Protein AF-A0A7C7SEW7-F1 (afdb_monomer)

pLDDT: mean 79.45, std 18.98, range [30.33, 98.38]

Foldseek 3Di:
DDDDDPDDPPPDPDDDFPCPLLLLQLLLVPDAFAAADADDPVVVCCVCPVVVPPLSHPYYRYCNVVVHDPLDLVSLVVVCVVVVHQQDRDEAEDQDPRRQVSSVVNVHNYDHADTDVRVVVVCVVVVSDDPPRDDRPDSVVSNVSSCVVVVND

Solvent-accessible surface area (backbone atoms only — not comparable to full-atom values): 9155 Å² total; per-residue (Å²): 138,85,82,82,75,91,80,78,81,77,75,71,84,86,69,82,58,77,63,43,63,28,51,53,52,55,32,52,81,71,43,91,46,66,45,79,43,82,43,51,68,75,60,42,47,45,45,37,70,76,65,53,50,55,74,72,30,85,43,77,48,39,18,63,82,74,75,39,45,78,45,46,69,65,40,57,57,49,49,29,61,78,66,75,39,58,43,80,7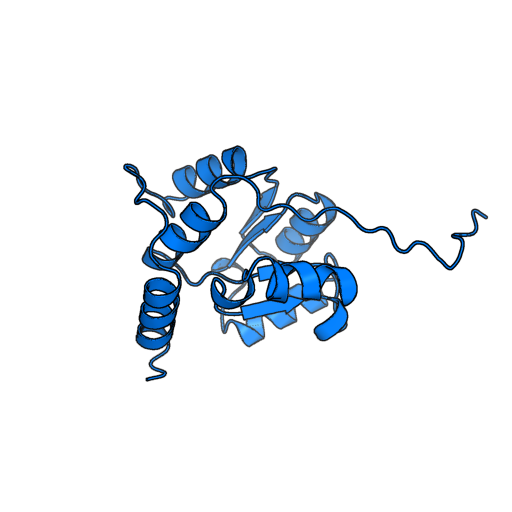6,41,77,45,76,35,74,44,66,66,40,26,52,28,39,40,74,65,51,28,48,48,39,80,33,65,65,47,67,48,43,50,53,52,35,37,76,72,63,49,43,68,85,81,74,70,73,59,66,56,65,71,55,54,42,51,51,49,30,61,74,71,71,51,129

Radius of gyration: 16.19 Å; Cα contacts (8 Å, |Δi|>4): 188; chains: 1; bounding box: 32×34×54 Å

Mean predicted aligned error: 8.78 Å

Secondary structure (DSSP, 8-state):
--PPPS--------PPPTTHHHHHHHHTTTS---EEE---HHHHHIIIIIS--GGG-S-EEEHHHHS--TTSHHHHHHHHHHHT--GGG-EEEES-HHHHHHHHHTT-EEEE--HHHHHHHHHHHTTSS-SSPPP---HHHHHHHHHHHHT--

Sequence (153 aa):
MSSVPAGSTDTWMVELCDGAQDIVAASWSHCRVACLCNANEVQWSKVRDDLGLGQWFSHQFVSHEIGLVKPDPEIHLHVERELEASQRQISFFDDSVPNVEGAKRAGWNAYYVRGTGELRARLSELKYLRPPWPAAPDPGAVEQEFRRRLGVA

Nearest PDB structures (foldseek):
  5alv-assembly1_A-2  TM=8.006E-01  e=2.300E-05  Homo sapiens
  5ai8-assembly1_A-2  TM=7.994E-01  e=2.300E-05  Homo sapiens
  5fp0-assembly1_A-2  TM=7.979E-01  e=4.497E-05  Homo sapiens
  5aki-assembly1_A-2  TM=8.007E-01  e=6.099E-05  Homo sapiens
  2pr7-assembly2_B  TM=8.026E-01  e=1.122E-04  Corynebacterium glutamicum ATCC 13032

Structure (mmCIF, N/CA/C/O backbone):
data_AF-A0A7C7SEW7-F1
#
_entry.id   AF-A0A7C7SEW7-F1
#
loop_
_atom_site.group_PDB
_atom_site.id
_atom_site.type_symbol
_atom_site.label_atom_id
_atom_site.label_alt_id
_atom_site.label_comp_id
_atom_site.label_asym_id
_atom_site.label_entity_id
_atom_site.label_seq_id
_atom_site.pdbx_PDB_ins_code
_atom_site.Cartn_x
_atom_site.Cartn_y
_atom_site.Cartn_z
_atom_site.occupancy
_atom_site.B_iso_or_equiv
_atom_site.auth_seq_id
_atom_site.auth_comp_id
_atom_site.auth_asym_id
_atom_site.auth_atom_id
_atom_site.pdbx_PDB_model_num
ATOM 1 N N . MET A 1 1 ? 0.689 6.758 -34.923 1.00 36.69 1 MET A N 1
ATOM 2 C CA . MET A 1 1 ? 0.879 5.323 -34.632 1.00 36.69 1 MET A CA 1
ATOM 3 C C . MET A 1 1 ? 2.300 5.156 -34.124 1.00 36.69 1 MET A C 1
ATOM 5 O O . MET A 1 1 ? 3.208 5.087 -34.936 1.00 36.69 1 MET A O 1
ATOM 9 N N . SER A 1 2 ? 2.505 5.244 -32.807 1.00 30.33 2 SER A N 1
ATOM 10 C CA . SER A 1 2 ? 3.830 5.040 -32.213 1.00 30.33 2 SER A CA 1
ATOM 11 C C . SER A 1 2 ? 3.893 3.601 -31.721 1.00 30.33 2 SER A C 1
ATOM 13 O O . SER A 1 2 ? 3.160 3.222 -30.810 1.00 30.33 2 SER A O 1
ATOM 15 N N . SER A 1 3 ? 4.673 2.787 -32.419 1.00 32.75 3 SER A N 1
ATOM 16 C CA . SER A 1 3 ? 4.954 1.395 -32.092 1.00 32.75 3 SER A CA 1
ATOM 17 C C . SER A 1 3 ? 5.859 1.329 -30.864 1.00 32.75 3 SER A C 1
ATOM 19 O O . SER A 1 3 ? 6.969 1.857 -30.893 1.00 32.75 3 SER A O 1
ATOM 21 N N . VAL A 1 4 ? 5.404 0.662 -29.806 1.00 36.69 4 VAL A N 1
ATOM 22 C CA . VAL A 1 4 ? 6.270 0.254 -28.692 1.00 36.69 4 VAL A CA 1
ATOM 23 C C . VAL A 1 4 ? 7.129 -0.922 -29.181 1.00 36.69 4 VAL A C 1
ATOM 25 O O . VAL A 1 4 ? 6.560 -1.878 -29.713 1.00 36.69 4 VAL A O 1
ATOM 28 N N . PRO A 1 5 ? 8.468 -0.888 -29.054 1.00 35.03 5 PRO A N 1
ATOM 29 C CA . PRO A 1 5 ? 9.290 -2.032 -29.407 1.00 35.03 5 PRO A CA 1
ATOM 30 C C . PRO A 1 5 ? 9.161 -3.118 -28.334 1.00 35.03 5 PRO A C 1
ATOM 32 O O . PRO A 1 5 ? 9.254 -2.853 -27.136 1.00 35.03 5 PRO A O 1
ATOM 35 N N . ALA A 1 6 ? 8.964 -4.358 -28.779 1.00 40.75 6 ALA A N 1
ATOM 36 C CA . ALA A 1 6 ? 9.123 -5.540 -27.947 1.00 40.75 6 ALA A CA 1
ATOM 37 C C . ALA A 1 6 ? 10.606 -5.678 -27.560 1.00 40.75 6 ALA A C 1
ATOM 39 O O . ALA A 1 6 ? 11.455 -5.783 -28.445 1.00 40.75 6 ALA A O 1
ATOM 40 N N . GLY A 1 7 ? 10.912 -5.660 -26.257 1.00 38.06 7 GLY A N 1
ATOM 41 C CA . GLY A 1 7 ? 12.258 -5.967 -25.752 1.00 38.06 7 GLY A CA 1
ATOM 42 C C . GLY A 1 7 ? 12.864 -5.027 -24.706 1.00 38.06 7 GLY A C 1
ATOM 43 O O . GLY A 1 7 ? 14.076 -5.077 -24.529 1.00 38.06 7 GLY A O 1
ATOM 44 N N . SER A 1 8 ? 12.092 -4.194 -23.999 1.00 35.56 8 SER A N 1
ATOM 45 C CA . SER A 1 8 ? 12.661 -3.406 -22.897 1.00 35.56 8 SER A CA 1
ATOM 46 C C . SER A 1 8 ? 12.643 -4.187 -21.581 1.00 35.56 8 SER A C 1
ATOM 48 O O . SER A 1 8 ? 11.651 -4.205 -20.853 1.00 35.56 8 SER A O 1
ATOM 50 N N . THR A 1 9 ? 13.754 -4.851 -21.263 1.00 41.91 9 THR A N 1
ATOM 51 C CA . THR A 1 9 ? 14.113 -5.239 -19.892 1.00 41.91 9 THR A CA 1
ATOM 52 C C . THR A 1 9 ? 14.505 -3.981 -19.119 1.00 41.91 9 THR A C 1
ATOM 54 O O . THR A 1 9 ? 15.673 -3.822 -18.752 1.00 41.91 9 THR A O 1
ATOM 57 N N . ASP A 1 10 ? 13.566 -3.052 -18.922 1.00 43.47 10 ASP A N 1
ATOM 58 C CA . ASP A 1 10 ? 13.809 -1.858 -18.114 1.00 43.47 10 ASP A CA 1
ATOM 59 C C . ASP A 1 10 ? 14.023 -2.303 -16.672 1.00 43.47 10 ASP A C 1
ATOM 61 O O . ASP A 1 10 ? 13.108 -2.481 -15.865 1.00 43.47 10 ASP A O 1
ATOM 65 N N . THR A 1 11 ? 15.290 -2.565 -16.384 1.00 40.88 11 THR A N 1
ATOM 66 C CA . THR A 1 11 ? 15.816 -2.897 -15.078 1.00 40.88 11 THR A CA 1
ATOM 67 C C . THR A 1 11 ? 15.872 -1.591 -14.312 1.00 40.88 11 THR A C 1
ATOM 69 O O . THR A 1 11 ? 16.925 -0.978 -14.174 1.00 40.88 11 THR A O 1
ATOM 72 N N . TRP A 1 12 ? 14.712 -1.131 -13.852 1.00 46.09 12 TRP A N 1
ATOM 73 C CA . TRP A 1 12 ? 14.668 -0.118 -12.812 1.00 46.09 12 TRP A CA 1
ATOM 74 C C . TRP A 1 12 ? 15.474 -0.660 -11.633 1.00 46.09 12 TRP A C 1
ATOM 76 O O . TRP A 1 12 ? 15.237 -1.784 -11.178 1.00 46.09 12 TRP A O 1
ATOM 86 N N . MET A 1 13 ? 16.471 0.102 -11.185 1.00 46.50 13 MET A N 1
ATOM 87 C CA . MET A 1 13 ? 17.089 -0.165 -9.894 1.00 46.50 13 MET A CA 1
ATOM 88 C C . MET A 1 13 ? 16.015 0.119 -8.853 1.00 46.50 13 MET A C 1
ATOM 90 O O . MET A 1 13 ? 15.606 1.265 -8.673 1.00 46.50 13 MET A O 1
ATOM 94 N N . VAL A 1 14 ? 15.482 -0.942 -8.254 1.00 56.75 14 VAL A N 1
ATOM 95 C CA . VAL A 1 14 ? 14.556 -0.807 -7.140 1.00 56.75 14 VAL A CA 1
ATOM 96 C C . VAL A 1 14 ? 15.411 -0.735 -5.891 1.00 56.75 14 VAL A C 1
ATOM 98 O O . VAL A 1 14 ? 15.948 -1.740 -5.439 1.00 56.75 14 VAL A O 1
ATOM 101 N N . GLU A 1 15 ? 15.575 0.474 -5.377 1.00 57.84 15 GLU A N 1
ATOM 102 C CA . GLU A 1 15 ? 16.167 0.705 -4.067 1.00 57.84 15 GLU A CA 1
ATOM 103 C C . GLU A 1 15 ? 15.052 1.012 -3.072 1.00 57.84 15 GLU A C 1
ATOM 105 O O . GLU A 1 15 ? 14.036 1.632 -3.406 1.00 57.84 15 GLU A O 1
ATOM 110 N N . LEU A 1 16 ? 15.234 0.567 -1.830 1.00 61.16 16 LEU A N 1
ATOM 111 C CA . LEU A 1 16 ? 14.350 0.973 -0.750 1.00 61.16 16 LEU A CA 1
ATOM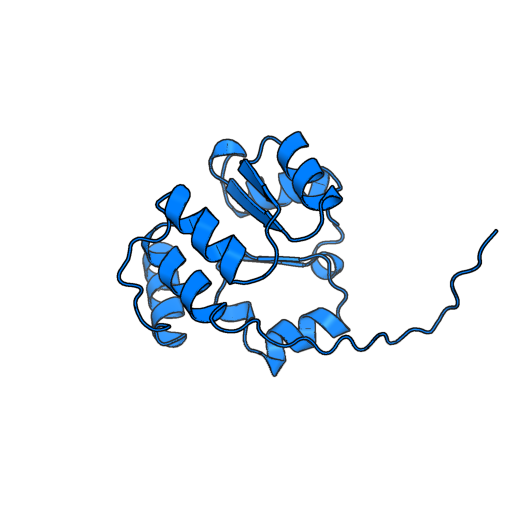 112 C C . LEU A 1 16 ? 14.547 2.459 -0.492 1.00 61.16 16 LEU A C 1
ATOM 114 O O . LEU A 1 16 ? 15.665 2.905 -0.255 1.00 61.16 16 LEU A O 1
ATOM 118 N N . CYS A 1 17 ? 13.457 3.223 -0.477 1.00 67.00 17 CYS A N 1
ATOM 119 C CA . CYS A 1 17 ? 13.528 4.573 0.056 1.00 67.00 17 CYS A CA 1
ATOM 120 C C . CYS A 1 17 ? 13.966 4.517 1.526 1.00 67.00 17 CYS A C 1
ATOM 122 O O . CYS A 1 17 ? 13.387 3.764 2.319 1.00 67.00 17 CYS A O 1
ATOM 124 N N . ASP A 1 18 ? 14.926 5.361 1.898 1.00 73.56 18 ASP A N 1
ATOM 125 C CA . ASP A 1 18 ? 15.412 5.467 3.272 1.00 73.56 18 ASP A CA 1
ATOM 126 C C . ASP A 1 18 ? 14.253 5.623 4.272 1.00 73.56 18 ASP A C 1
ATOM 128 O O . ASP A 1 18 ? 13.379 6.492 4.139 1.00 73.56 18 ASP A O 1
ATOM 132 N N . GLY A 1 19 ? 14.232 4.747 5.280 1.00 73.38 19 GLY A N 1
ATOM 133 C CA . GLY A 1 19 ? 13.225 4.733 6.343 1.00 73.38 19 GLY A CA 1
ATOM 134 C C . GLY A 1 19 ? 11.853 4.165 5.956 1.00 73.38 19 GLY A C 1
ATOM 135 O O . GLY A 1 19 ? 10.913 4.282 6.745 1.00 73.38 19 GLY A O 1
ATOM 136 N N . ALA A 1 20 ? 11.690 3.553 4.775 1.00 78.12 20 ALA A N 1
ATOM 137 C CA . ALA A 1 20 ? 10.431 2.905 4.384 1.00 78.12 20 ALA A CA 1
ATOM 138 C C . ALA A 1 20 ? 10.067 1.731 5.311 1.00 78.12 20 ALA A C 1
ATOM 140 O O . ALA A 1 20 ? 8.907 1.592 5.702 1.00 78.12 20 ALA A O 1
ATOM 141 N N . GLN A 1 21 ? 11.063 0.936 5.717 1.00 76.81 21 GLN A N 1
ATOM 142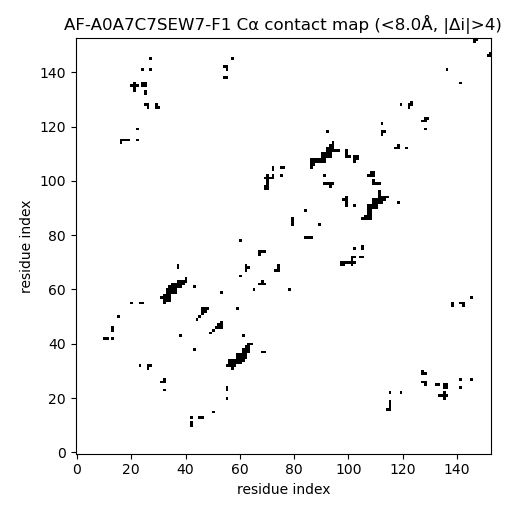 C CA . GLN A 1 21 ? 10.881 -0.171 6.661 1.00 76.81 21 GLN A CA 1
ATOM 143 C C . GLN A 1 21 ? 10.391 0.329 8.026 1.00 76.81 21 GLN A C 1
ATOM 145 O O . GLN A 1 21 ? 9.399 -0.190 8.533 1.00 76.81 21 GLN A O 1
ATOM 150 N N . ASP A 1 22 ? 10.995 1.397 8.570 1.00 76.81 22 ASP A N 1
ATOM 151 C CA . ASP A 1 22 ? 10.550 2.012 9.832 1.00 76.81 22 ASP A CA 1
ATOM 152 C C . ASP A 1 22 ? 9.068 2.409 9.773 1.00 76.81 22 ASP A C 1
ATOM 154 O O . ASP A 1 22 ? 8.318 2.213 10.729 1.00 76.81 22 ASP A O 1
ATOM 158 N N . ILE A 1 23 ? 8.636 2.981 8.643 1.00 80.31 23 ILE A N 1
ATOM 159 C CA . ILE A 1 23 ? 7.263 3.459 8.453 1.00 80.31 23 ILE A CA 1
ATOM 160 C C . ILE A 1 23 ? 6.279 2.292 8.429 1.00 80.31 23 ILE A C 1
ATOM 162 O O . ILE A 1 23 ? 5.279 2.328 9.152 1.00 80.31 23 ILE A O 1
ATOM 166 N N . VAL A 1 24 ? 6.545 1.267 7.614 1.00 81.69 24 VAL A N 1
ATOM 167 C CA . VAL A 1 24 ? 5.686 0.076 7.524 1.00 81.69 24 VAL A CA 1
ATOM 168 C C . VAL A 1 24 ? 5.566 -0.566 8.896 1.00 81.69 24 VAL A C 1
ATOM 170 O O . VAL A 1 24 ? 4.466 -0.814 9.387 1.00 81.69 24 VAL A O 1
ATOM 173 N N . ALA A 1 25 ? 6.697 -0.748 9.558 1.00 76.62 25 ALA A N 1
ATOM 174 C CA . ALA A 1 25 ? 6.766 -1.432 10.823 1.00 76.62 25 ALA A CA 1
ATOM 175 C C . ALA A 1 25 ? 6.096 -0.670 11.977 1.00 76.62 25 ALA A C 1
ATOM 177 O O . ALA A 1 25 ? 5.357 -1.259 12.763 1.00 76.62 25 ALA A O 1
ATOM 178 N N . ALA A 1 26 ? 6.263 0.652 12.047 1.00 76.94 26 ALA A N 1
ATOM 179 C CA . ALA A 1 26 ? 5.547 1.477 13.015 1.00 76.94 26 ALA A CA 1
ATOM 180 C C . ALA A 1 26 ? 4.027 1.476 12.761 1.00 76.94 26 ALA A C 1
ATOM 182 O O . ALA A 1 26 ? 3.243 1.480 13.715 1.00 76.94 26 ALA A O 1
ATOM 183 N N . SER A 1 27 ? 3.600 1.406 11.496 1.00 80.50 27 SER A N 1
ATOM 184 C CA . SER A 1 27 ? 2.178 1.391 11.122 1.00 80.50 27 SER A CA 1
ATOM 185 C C . SER A 1 27 ? 1.445 0.142 11.628 1.00 80.50 27 SER A C 1
ATOM 187 O O . SER A 1 27 ? 0.279 0.236 12.015 1.00 80.50 27 SER A O 1
ATOM 189 N N . TRP A 1 28 ? 2.134 -0.999 11.747 1.00 76.19 28 TRP A N 1
ATOM 190 C CA . TRP A 1 28 ? 1.562 -2.242 12.287 1.00 76.19 28 TRP A CA 1
ATOM 191 C C . TRP A 1 28 ? 1.014 -2.118 13.708 1.00 76.19 28 TRP A C 1
ATOM 193 O O . TRP A 1 28 ? 0.070 -2.818 14.077 1.00 76.19 28 TRP A O 1
ATOM 203 N N . SER A 1 29 ? 1.547 -1.196 14.513 1.00 72.12 29 SER A N 1
ATOM 204 C CA . SER A 1 29 ? 1.015 -0.948 15.855 1.00 72.12 29 SER A CA 1
ATOM 205 C C . SER A 1 29 ? -0.424 -0.409 15.828 1.00 72.12 29 SER A C 1
ATOM 207 O O . SER A 1 29 ? -1.186 -0.662 16.764 1.00 72.12 29 SER A O 1
ATOM 209 N N . HIS A 1 30 ? -0.836 0.226 14.725 1.00 72.69 30 HIS A N 1
ATOM 210 C CA . HIS A 1 30 ? -2.113 0.924 14.578 1.00 72.69 30 HIS A CA 1
ATOM 211 C C . HIS A 1 30 ? -3.077 0.283 13.570 1.00 72.69 30 HIS A C 1
ATOM 213 O O . HIS A 1 30 ? -4.289 0.368 13.765 1.00 72.69 30 HIS A O 1
ATOM 219 N N . CYS A 1 31 ? -2.576 -0.351 12.509 1.00 78.94 31 CYS A N 1
ATOM 220 C CA . CYS A 1 31 ? -3.399 -0.925 11.444 1.00 78.94 31 CYS A CA 1
ATOM 221 C C . CYS A 1 31 ? -2.766 -2.180 10.823 1.00 78.94 31 CYS A C 1
ATOM 223 O O . CYS A 1 31 ? -1.610 -2.509 11.075 1.00 78.94 31 CYS A O 1
ATOM 225 N N . ARG A 1 32 ? -3.545 -2.899 10.004 1.00 83.81 32 ARG A N 1
ATOM 226 C CA . ARG A 1 32 ? -2.995 -3.881 9.059 1.00 83.81 32 ARG A CA 1
ATOM 227 C C . ARG A 1 32 ? -2.324 -3.122 7.920 1.00 83.81 32 ARG A C 1
ATOM 229 O O . ARG A 1 32 ? -2.895 -2.156 7.416 1.00 83.81 32 ARG A O 1
ATOM 236 N N . VAL A 1 33 ? -1.150 -3.581 7.500 1.00 87.56 33 VAL A N 1
ATOM 237 C CA . VAL A 1 33 ? -0.408 -2.980 6.386 1.00 87.56 33 VAL A CA 1
ATOM 238 C C . VAL A 1 33 ? -0.382 -3.968 5.226 1.00 87.56 33 VAL A C 1
ATOM 240 O O . VAL A 1 33 ? -0.049 -5.136 5.420 1.00 87.56 33 VAL A O 1
ATOM 243 N N . ALA A 1 34 ? -0.767 -3.526 4.031 1.00 91.44 34 ALA A N 1
ATOM 244 C CA . ALA A 1 34 ? -0.803 -4.337 2.815 1.00 91.44 34 ALA A CA 1
ATOM 245 C C . ALA A 1 34 ? -0.123 -3.588 1.662 1.00 91.44 34 ALA A C 1
ATOM 247 O O . ALA A 1 34 ? -0.103 -2.356 1.647 1.00 91.44 34 ALA A O 1
ATOM 248 N N . CYS A 1 35 ? 0.431 -4.330 0.707 1.00 93.62 35 CYS A N 1
ATOM 249 C CA . CYS A 1 35 ? 1.034 -3.778 -0.499 1.00 93.62 35 CYS A CA 1
ATOM 250 C C . CYS A 1 35 ? 0.078 -3.963 -1.678 1.00 93.62 35 CYS A C 1
ATOM 252 O O . CYS A 1 35 ? -0.420 -5.063 -1.895 1.00 93.62 35 CYS A O 1
ATOM 254 N N . LEU A 1 36 ? -0.156 -2.903 -2.450 1.00 95.81 36 LEU A N 1
ATOM 255 C CA . LEU A 1 36 ? -0.876 -2.955 -3.721 1.00 95.81 36 LEU A CA 1
ATOM 256 C C . LEU A 1 36 ? 0.020 -2.350 -4.798 1.00 95.81 36 LEU A C 1
ATOM 258 O O . LEU A 1 36 ? 0.190 -1.129 -4.843 1.00 95.81 36 LEU A O 1
ATOM 262 N N . CYS A 1 37 ? 0.603 -3.186 -5.652 1.00 93.75 37 CYS A N 1
ATOM 263 C CA . CYS A 1 37 ? 1.693 -2.804 -6.545 1.00 93.75 37 CYS A CA 1
ATOM 264 C C . CYS A 1 37 ? 1.398 -3.193 -7.998 1.00 93.75 37 CYS A C 1
ATOM 266 O O . CYS A 1 37 ? 1.132 -4.356 -8.301 1.00 93.75 37 CYS A O 1
ATOM 268 N N . ASN A 1 38 ? 1.490 -2.218 -8.907 1.00 95.00 38 ASN A N 1
ATOM 269 C CA . ASN A 1 38 ? 1.523 -2.506 -10.336 1.00 95.00 38 ASN A CA 1
ATOM 270 C C . ASN A 1 38 ? 2.967 -2.863 -10.704 1.00 95.00 38 ASN A C 1
ATOM 272 O O . ASN A 1 38 ? 3.798 -1.969 -10.844 1.00 95.00 38 ASN A O 1
ATOM 276 N N . ALA A 1 39 ? 3.267 -4.151 -10.836 1.00 90.19 39 ALA A N 1
ATOM 277 C CA . ALA A 1 39 ? 4.601 -4.640 -11.164 1.00 90.19 39 ALA A CA 1
ATOM 278 C C . ALA A 1 39 ? 4.517 -5.903 -12.020 1.00 90.19 39 ALA A C 1
ATOM 280 O O . ALA A 1 39 ? 3.585 -6.702 -11.877 1.00 90.19 39 ALA A O 1
ATOM 281 N N . ASN A 1 40 ? 5.514 -6.091 -12.884 1.00 91.56 40 ASN A N 1
ATOM 282 C CA . ASN A 1 40 ? 5.741 -7.365 -13.562 1.00 91.56 40 ASN A CA 1
ATOM 283 C C . ASN A 1 40 ? 6.523 -8.348 -12.667 1.00 91.56 40 ASN A C 1
ATOM 285 O O . ASN A 1 40 ? 7.014 -7.976 -11.600 1.00 91.56 40 ASN A O 1
ATOM 289 N N . GLU A 1 41 ? 6.645 -9.596 -13.119 1.00 89.94 41 GLU A N 1
ATOM 290 C CA . GLU A 1 41 ? 7.315 -10.678 -12.384 1.00 89.94 41 GLU A CA 1
ATOM 291 C C . GLU A 1 41 ? 8.768 -10.345 -12.027 1.00 89.94 41 GLU A C 1
ATOM 293 O O . GLU A 1 41 ? 9.179 -10.485 -10.877 1.00 89.94 41 GLU A O 1
ATOM 298 N N . VAL A 1 42 ? 9.535 -9.824 -12.989 1.00 88.69 42 VAL A N 1
ATOM 299 C CA . VAL A 1 42 ? 10.957 -9.496 -12.797 1.00 88.69 42 VAL A CA 1
ATOM 300 C C . VAL A 1 42 ? 11.135 -8.387 -11.762 1.00 88.69 42 VAL A C 1
ATOM 302 O O . VAL A 1 42 ? 12.029 -8.452 -10.922 1.00 88.69 42 VAL A O 1
ATOM 305 N N . GLN A 1 43 ? 10.293 -7.356 -11.812 1.00 85.69 43 GLN A N 1
ATOM 306 C CA . GLN A 1 43 ? 10.313 -6.254 -10.852 1.00 85.69 43 GLN A CA 1
ATOM 307 C C . GLN A 1 43 ? 9.921 -6.733 -9.456 1.00 85.69 43 GLN A C 1
ATOM 309 O O . GLN A 1 43 ? 10.568 -6.365 -8.476 1.00 85.69 43 GLN A O 1
ATOM 314 N N . TRP A 1 44 ? 8.878 -7.558 -9.362 1.00 88.50 44 TRP A N 1
ATOM 315 C CA . TRP A 1 44 ? 8.388 -8.032 -8.076 1.00 88.50 44 TRP A CA 1
ATOM 316 C C . TRP A 1 44 ? 9.332 -9.031 -7.412 1.00 88.50 44 TRP A C 1
ATOM 318 O O . TRP A 1 44 ? 9.555 -8.925 -6.211 1.00 88.50 44 TRP A O 1
ATOM 328 N N . SER A 1 45 ? 9.945 -9.941 -8.173 1.00 86.75 45 SER A N 1
ATOM 329 C CA . SER A 1 45 ? 10.936 -10.878 -7.632 1.00 86.75 45 SER A CA 1
ATOM 330 C C . SER A 1 45 ? 12.110 -10.136 -6.993 1.00 86.75 45 SER A C 1
ATOM 332 O O . SER A 1 45 ? 12.475 -10.458 -5.873 1.00 86.75 45 SER A O 1
ATOM 334 N N . LYS A 1 46 ? 12.609 -9.045 -7.588 1.00 84.44 46 LYS A N 1
ATOM 335 C CA . LYS A 1 46 ? 13.643 -8.214 -6.939 1.00 84.44 46 LYS A CA 1
ATOM 336 C C . LYS A 1 46 ? 13.166 -7.600 -5.622 1.00 84.44 46 LYS A C 1
ATOM 338 O O . LYS A 1 46 ? 13.861 -7.642 -4.614 1.00 84.44 46 LYS A O 1
ATOM 343 N N . VAL A 1 47 ? 11.956 -7.040 -5.606 1.00 82.06 47 VAL A N 1
ATOM 344 C CA . VAL A 1 47 ? 11.372 -6.444 -4.392 1.00 82.06 47 VAL A CA 1
ATOM 345 C C . VAL A 1 47 ? 11.184 -7.482 -3.285 1.00 82.06 47 VAL A C 1
ATOM 347 O O . VAL A 1 47 ? 11.478 -7.224 -2.117 1.00 82.06 47 VAL A O 1
ATOM 350 N N . ARG A 1 48 ? 10.671 -8.656 -3.640 1.00 83.75 48 ARG A N 1
ATOM 351 C CA . ARG A 1 48 ? 10.347 -9.714 -2.691 1.00 83.75 48 ARG A CA 1
ATOM 352 C C . ARG A 1 48 ? 11.594 -10.456 -2.222 1.00 83.75 48 ARG A C 1
ATOM 354 O O . ARG A 1 48 ? 11.758 -10.618 -1.018 1.00 83.75 48 ARG A O 1
ATOM 361 N N . ASP A 1 49 ? 12.438 -10.876 -3.156 1.00 82.75 49 ASP A N 1
ATOM 362 C CA . ASP A 1 49 ? 13.516 -11.838 -2.933 1.00 82.75 49 ASP A CA 1
ATOM 363 C C . ASP A 1 49 ? 14.839 -11.128 -2.598 1.00 82.75 49 ASP A C 1
ATOM 365 O O . ASP A 1 49 ? 15.500 -11.513 -1.635 1.00 82.75 49 ASP A O 1
ATOM 369 N N . ASP A 1 50 ? 15.189 -10.042 -3.303 1.00 80.00 50 ASP A N 1
ATOM 370 C CA . ASP A 1 50 ? 16.450 -9.319 -3.057 1.00 80.00 50 ASP A CA 1
ATOM 371 C C . ASP A 1 50 ? 16.326 -8.329 -1.886 1.00 80.00 50 ASP A C 1
ATOM 373 O O . ASP A 1 50 ? 17.244 -8.195 -1.077 1.00 80.00 50 ASP A O 1
ATOM 377 N N . LEU A 1 51 ? 15.189 -7.625 -1.779 1.00 76.31 51 LEU A N 1
ATOM 378 C CA . LEU A 1 51 ? 14.955 -6.619 -0.727 1.00 76.31 51 LEU A CA 1
ATOM 379 C C . LEU A 1 51 ? 14.191 -7.165 0.488 1.00 76.31 51 LEU A C 1
ATOM 381 O O . LEU A 1 51 ? 14.031 -6.452 1.483 1.00 76.31 51 LEU A O 1
ATOM 385 N N . GLY A 1 52 ? 13.685 -8.401 0.416 1.00 77.38 52 GLY A N 1
ATOM 386 C CA . GLY A 1 52 ? 12.953 -9.038 1.512 1.00 77.38 52 GLY A CA 1
ATOM 387 C C . GLY A 1 52 ? 11.670 -8.302 1.905 1.00 77.38 52 GLY A C 1
ATOM 388 O O . GLY A 1 52 ? 11.252 -8.380 3.060 1.00 77.38 52 GLY A O 1
ATOM 389 N N . LEU A 1 53 ? 11.051 -7.530 1.000 1.00 75.75 53 LEU A N 1
ATOM 390 C CA . LEU A 1 53 ? 9.929 -6.660 1.369 1.00 75.75 53 LEU A CA 1
ATOM 391 C C . LEU A 1 53 ? 8.610 -7.398 1.582 1.00 75.75 53 LEU A C 1
ATOM 393 O O . LEU A 1 53 ? 7.747 -6.892 2.299 1.00 75.75 53 LEU A O 1
ATOM 397 N N . GLY A 1 54 ? 8.447 -8.588 1.005 1.00 73.62 54 GLY A N 1
ATOM 398 C CA . GLY A 1 54 ? 7.188 -9.326 1.086 1.00 73.62 54 GLY A CA 1
ATOM 399 C C . GLY A 1 54 ? 6.731 -9.586 2.528 1.00 73.62 54 GLY A C 1
ATOM 400 O O . GLY A 1 54 ? 5.559 -9.401 2.851 1.00 73.62 54 GLY A O 1
ATOM 401 N N . GLN A 1 55 ? 7.666 -9.925 3.420 1.00 76.19 55 GLN A N 1
ATOM 402 C CA . GLN A 1 55 ? 7.373 -10.282 4.816 1.00 76.19 55 GLN A CA 1
ATOM 403 C C . GLN A 1 55 ? 6.836 -9.120 5.672 1.00 76.19 55 GLN A C 1
ATOM 405 O O . GLN A 1 55 ? 6.337 -9.338 6.772 1.00 76.19 55 GLN A O 1
ATOM 410 N N . TRP A 1 56 ? 6.925 -7.880 5.185 1.00 78.94 56 TRP A N 1
ATOM 411 C CA . TRP A 1 56 ? 6.498 -6.694 5.930 1.00 78.94 56 TRP A CA 1
ATOM 412 C C . TRP A 1 56 ? 5.019 -6.348 5.730 1.00 78.94 56 TRP A C 1
ATOM 414 O O . TRP A 1 56 ? 4.518 -5.419 6.367 1.00 78.94 56 TRP A O 1
ATOM 424 N N . PHE A 1 57 ? 4.317 -7.071 4.855 1.00 84.50 57 PHE A N 1
ATOM 425 C CA . PHE A 1 57 ? 2.928 -6.809 4.491 1.00 84.50 57 PHE A CA 1
ATOM 426 C C . PHE A 1 57 ? 2.043 -8.020 4.792 1.00 84.50 57 PHE A C 1
ATOM 428 O O . PHE A 1 57 ? 2.388 -9.145 4.451 1.00 84.50 57 PHE A O 1
ATOM 435 N N . SER A 1 58 ? 0.859 -7.775 5.365 1.00 81.06 58 SER A N 1
ATOM 436 C CA . SER A 1 58 ? -0.169 -8.812 5.577 1.00 81.06 58 SER A CA 1
ATOM 437 C C . SER A 1 58 ? -0.615 -9.473 4.279 1.00 81.06 58 SER A C 1
ATOM 439 O O . SER A 1 58 ? -0.910 -10.662 4.264 1.00 81.06 58 SER A O 1
ATOM 441 N N . HIS A 1 59 ? -0.685 -8.680 3.210 1.00 87.94 59 HIS A N 1
ATOM 442 C CA . HIS A 1 59 ? -1.081 -9.105 1.876 1.00 87.94 59 HIS A CA 1
ATOM 443 C C . HIS A 1 59 ? -0.262 -8.350 0.835 1.00 87.94 59 HIS A C 1
ATOM 445 O O . HIS A 1 59 ? 0.083 -7.177 1.024 1.00 87.94 59 HIS A O 1
ATOM 451 N N . GLN A 1 60 ? 0.019 -9.030 -0.270 1.00 91.81 60 GLN A N 1
ATOM 452 C CA . GLN A 1 60 ? 0.720 -8.500 -1.430 1.00 91.81 60 GLN A CA 1
ATOM 453 C C . GLN A 1 60 ? -0.214 -8.656 -2.631 1.00 91.81 60 GLN A C 1
ATOM 455 O O . GLN A 1 60 ? -0.451 -9.761 -3.103 1.00 91.81 60 GLN A O 1
ATOM 460 N N . PHE A 1 61 ? -0.785 -7.552 -3.097 1.00 94.88 61 PHE A N 1
ATOM 461 C CA . PHE A 1 61 ? -1.641 -7.505 -4.277 1.00 94.88 61 PHE A CA 1
ATOM 462 C C . PHE A 1 61 ? -0.809 -7.002 -5.449 1.00 94.88 61 PHE A C 1
ATOM 464 O O . PHE A 1 61 ? -0.631 -5.793 -5.635 1.00 94.88 61 PHE A O 1
ATOM 471 N N . VAL A 1 62 ? -0.245 -7.935 -6.206 1.00 95.62 62 VAL A N 1
ATOM 472 C CA . VAL A 1 62 ? 0.713 -7.629 -7.269 1.00 95.62 62 VAL A CA 1
ATOM 473 C C . VAL A 1 62 ? 0.053 -7.863 -8.611 1.00 95.62 62 VAL A C 1
ATOM 475 O O . VAL A 1 62 ? -0.426 -8.959 -8.889 1.00 95.62 62 VAL A O 1
ATOM 478 N N . SER A 1 63 ? 0.035 -6.839 -9.463 1.00 95.50 63 SER A N 1
ATOM 479 C CA . SER A 1 63 ? -0.827 -6.839 -10.648 1.00 95.50 63 SER A CA 1
ATOM 480 C C . SER A 1 63 ? -0.616 -8.019 -11.597 1.00 95.50 63 SER A C 1
ATOM 482 O O . SER A 1 63 ? -1.588 -8.534 -12.142 1.00 95.50 63 SER A O 1
ATOM 484 N N . HIS A 1 64 ? 0.630 -8.466 -11.801 1.00 93.69 64 HIS A N 1
ATOM 485 C CA . HIS A 1 64 ? 0.898 -9.614 -12.674 1.00 93.69 64 HIS A CA 1
ATOM 486 C C . HIS A 1 64 ? 0.476 -10.957 -12.055 1.00 93.69 64 HIS A C 1
ATOM 488 O O . HIS A 1 64 ? 0.176 -11.880 -12.804 1.00 93.69 64 HIS A O 1
ATOM 494 N N . GLU A 1 65 ? 0.432 -11.066 -10.722 1.00 94.88 65 GLU A N 1
ATOM 495 C CA . GLU A 1 65 ? 0.031 -12.291 -10.015 1.00 94.88 65 GLU A CA 1
ATOM 496 C C . GLU A 1 65 ? -1.496 -12.433 -9.996 1.00 94.88 65 GLU A C 1
ATOM 498 O O . GLU A 1 65 ? -2.023 -13.521 -10.214 1.00 94.88 65 GLU A O 1
ATOM 503 N N . ILE A 1 66 ? -2.214 -11.323 -9.780 1.00 96.06 66 ILE A N 1
ATOM 504 C CA . ILE A 1 66 ? -3.683 -11.323 -9.664 1.00 96.06 66 ILE A CA 1
ATOM 505 C C . ILE A 1 66 ? -4.407 -11.017 -10.984 1.00 96.06 66 ILE A C 1
ATOM 507 O O . ILE A 1 66 ? -5.624 -11.152 -11.058 1.00 96.06 66 ILE A O 1
ATOM 511 N N . GLY A 1 67 ? -3.688 -10.576 -12.022 1.00 97.12 67 GLY A N 1
ATOM 512 C CA . GLY A 1 67 ? -4.262 -10.226 -13.328 1.00 97.12 67 GLY A CA 1
ATOM 513 C C . GLY A 1 67 ? -5.107 -8.946 -13.339 1.00 97.12 67 GLY A C 1
ATOM 514 O O . GLY A 1 67 ? -5.845 -8.711 -14.291 1.00 97.12 67 GLY A O 1
ATOM 515 N N . LEU A 1 68 ? -5.005 -8.118 -12.297 1.00 97.38 68 LEU A N 1
ATOM 516 C CA . LEU A 1 68 ? -5.732 -6.858 -12.127 1.00 97.38 68 LEU A CA 1
ATOM 517 C C . LEU A 1 68 ? -4.728 -5.719 -11.953 1.00 97.38 68 LEU A C 1
ATOM 519 O O . LEU A 1 68 ? -3.683 -5.912 -11.337 1.00 97.38 68 LEU A O 1
ATOM 523 N N . VAL A 1 69 ? -5.034 -4.518 -12.443 1.00 97.12 69 VAL A N 1
ATOM 524 C CA . VAL A 1 69 ? -4.093 -3.388 -12.412 1.00 97.12 69 VAL A CA 1
ATOM 525 C C . VAL A 1 69 ? -4.772 -2.109 -11.927 1.00 97.12 69 VAL A C 1
ATOM 527 O O . VAL A 1 69 ? -5.915 -1.827 -12.269 1.00 97.12 69 VAL A O 1
ATOM 530 N N . LYS A 1 70 ? -4.080 -1.291 -11.128 1.00 97.00 70 LYS A N 1
ATOM 531 C CA . LYS A 1 70 ? -4.551 0.080 -10.868 1.00 97.00 70 LYS A CA 1
ATOM 532 C C . LYS A 1 70 ? -4.430 0.907 -12.159 1.00 97.00 70 LYS A C 1
ATOM 534 O O . LYS A 1 70 ? -3.422 0.755 -12.851 1.00 97.00 70 LYS A O 1
ATOM 539 N N . PRO A 1 71 ? -5.369 1.816 -12.468 1.00 97.12 71 PRO A N 1
ATOM 540 C CA . PRO A 1 71 ? -6.461 2.293 -11.619 1.00 97.12 71 PRO A CA 1
ATOM 541 C C . PRO A 1 71 ? -7.814 1.602 -11.873 1.00 97.12 71 PRO A C 1
ATOM 543 O O . PRO A 1 71 ? -8.849 2.196 -11.553 1.00 97.12 71 PRO A O 1
ATOM 546 N N . ASP A 1 72 ? -7.836 0.400 -12.453 1.00 97.31 72 ASP A N 1
ATOM 547 C CA . ASP A 1 72 ? -9.088 -0.268 -12.809 1.00 97.31 72 ASP A CA 1
ATOM 548 C C . ASP A 1 72 ? -9.919 -0.577 -11.552 1.00 97.31 72 ASP A C 1
ATOM 550 O O . ASP A 1 72 ? -9.378 -0.950 -10.511 1.00 97.31 72 ASP A O 1
ATOM 554 N N . PRO A 1 73 ? -11.251 -0.406 -11.587 1.00 95.44 73 PRO A N 1
ATOM 555 C CA . PRO A 1 73 ? -12.082 -0.535 -10.390 1.00 95.44 73 PRO A CA 1
ATOM 556 C C . PRO A 1 73 ? -12.067 -1.953 -9.796 1.00 95.44 73 PRO A C 1
ATOM 558 O O . PRO A 1 73 ? -12.200 -2.108 -8.583 1.00 95.44 73 PRO A O 1
ATOM 561 N N . GLU A 1 74 ? -11.858 -2.981 -10.621 1.00 97.81 74 GLU A N 1
ATOM 562 C CA . GLU A 1 74 ? -11.880 -4.386 -10.200 1.00 97.81 74 GLU A CA 1
ATOM 563 C C . GLU A 1 74 ? -10.797 -4.719 -9.168 1.00 97.81 74 GLU A C 1
ATOM 565 O O . GLU A 1 74 ? -11.057 -5.495 -8.248 1.00 97.81 74 GLU A O 1
ATOM 570 N N . ILE A 1 75 ? -9.619 -4.084 -9.249 1.00 98.06 75 ILE A N 1
ATOM 571 C CA . ILE A 1 75 ? -8.538 -4.329 -8.285 1.00 98.06 75 ILE A CA 1
ATOM 572 C C . ILE A 1 75 ? -8.908 -3.850 -6.879 1.00 98.06 75 ILE A C 1
ATOM 574 O O . ILE A 1 75 ? -8.581 -4.505 -5.896 1.00 98.06 75 ILE A O 1
ATOM 578 N N . HIS A 1 76 ? -9.645 -2.744 -6.771 1.00 97.31 76 HIS A N 1
ATOM 579 C CA . HIS A 1 76 ? -10.060 -2.184 -5.486 1.00 97.31 76 HIS A CA 1
ATOM 580 C C . HIS A 1 76 ? -11.105 -3.088 -4.823 1.00 97.31 76 HIS A C 1
ATOM 582 O O . HIS A 1 76 ? -10.985 -3.419 -3.647 1.00 97.31 76 HIS A O 1
ATOM 588 N N . LEU A 1 77 ? -12.072 -3.581 -5.607 1.00 96.44 77 LEU A N 1
ATOM 589 C CA . LEU A 1 77 ? -13.065 -4.547 -5.132 1.00 96.44 77 LEU A CA 1
ATOM 590 C C . LEU A 1 77 ? -12.426 -5.872 -4.704 1.00 96.44 77 LEU A C 1
ATOM 592 O O . LEU A 1 77 ? -12.869 -6.475 -3.729 1.00 96.44 77 LEU A O 1
ATOM 596 N N . HIS A 1 78 ? -11.404 -6.334 -5.426 1.00 97.50 78 HIS A N 1
ATOM 597 C CA . HIS A 1 78 ? -10.642 -7.517 -5.040 1.00 97.50 78 HIS A CA 1
ATOM 598 C C . HIS A 1 78 ? -9.936 -7.303 -3.694 1.00 97.50 78 HIS A C 1
ATOM 600 O O . HIS A 1 78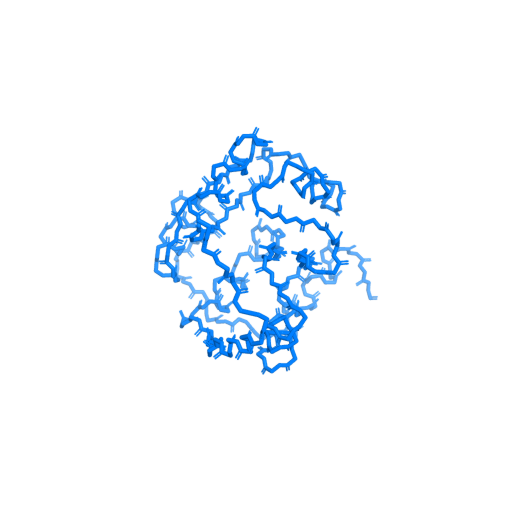 ? -10.118 -8.104 -2.782 1.00 97.50 78 HIS A O 1
ATOM 606 N N . VAL A 1 79 ? -9.229 -6.181 -3.524 1.00 96.69 79 VAL A N 1
ATOM 607 C CA . VAL A 1 79 ? -8.540 -5.852 -2.266 1.00 96.69 79 VAL A CA 1
ATOM 608 C C . VAL A 1 79 ? -9.508 -5.752 -1.084 1.00 96.69 79 VAL A C 1
ATOM 610 O O . VAL A 1 79 ? -9.215 -6.285 -0.020 1.00 96.69 79 VAL A O 1
ATOM 613 N N . GLU A 1 80 ? -10.668 -5.111 -1.246 1.00 95.69 80 GLU A N 1
ATOM 614 C CA . GLU A 1 80 ? -11.681 -5.022 -0.181 1.00 95.69 80 GLU A CA 1
ATOM 615 C C . GLU A 1 80 ? -12.157 -6.398 0.297 1.00 95.69 80 GLU A C 1
ATOM 617 O O . GLU A 1 80 ? -12.297 -6.619 1.501 1.00 95.69 80 GLU A O 1
ATOM 622 N N . ARG A 1 81 ? -12.371 -7.331 -0.640 1.00 96.00 81 ARG A N 1
ATOM 623 C CA . ARG A 1 81 ? -12.797 -8.703 -0.328 1.00 96.00 81 ARG A CA 1
ATOM 624 C C . ARG A 1 81 ? -11.716 -9.465 0.429 1.00 96.00 81 ARG A C 1
ATOM 626 O O . ARG A 1 81 ? -12.014 -10.017 1.478 1.00 96.00 81 ARG A O 1
ATOM 633 N N . GLU A 1 82 ? -10.482 -9.447 -0.067 1.00 94.25 82 GLU A N 1
ATOM 634 C CA . GLU A 1 82 ? -9.359 -10.180 0.537 1.00 94.25 82 GLU A CA 1
ATOM 635 C C . GLU A 1 82 ? -8.942 -9.599 1.898 1.00 94.25 82 GLU A C 1
ATOM 637 O O . GLU A 1 82 ? -8.508 -10.320 2.795 1.00 94.25 82 GLU A O 1
ATOM 642 N N . LEU A 1 83 ? -9.091 -8.284 2.086 1.00 88.81 83 LEU A N 1
ATOM 643 C CA . LEU A 1 83 ? -8.843 -7.641 3.376 1.00 88.81 83 LEU A CA 1
ATOM 644 C C . LEU A 1 83 ? -10.022 -7.747 4.344 1.00 88.81 83 LEU A C 1
ATOM 646 O O . LEU A 1 83 ? -9.841 -7.405 5.515 1.00 88.81 83 LEU A O 1
ATOM 650 N N . GLU A 1 84 ? -11.196 -8.185 3.887 1.00 92.69 84 GLU A N 1
ATOM 651 C CA . GLU A 1 84 ? -12.456 -8.124 4.638 1.00 92.69 84 GLU A CA 1
ATOM 652 C C . GLU A 1 84 ? -12.716 -6.714 5.207 1.00 92.69 84 GLU A C 1
ATOM 654 O O . GLU A 1 84 ? -13.158 -6.529 6.343 1.00 92.69 84 GLU A O 1
ATOM 659 N N . ALA A 1 85 ? -12.387 -5.689 4.418 1.00 90.81 85 ALA A N 1
ATOM 660 C CA . ALA A 1 85 ? -12.440 -4.290 4.819 1.00 90.81 85 ALA A CA 1
ATOM 661 C C . ALA A 1 85 ? -13.334 -3.498 3.866 1.00 90.81 85 ALA A C 1
ATOM 663 O O . ALA A 1 85 ? -13.253 -3.641 2.650 1.00 90.81 85 ALA A O 1
ATOM 664 N N . SER A 1 86 ? -14.164 -2.613 4.414 1.00 91.81 86 SER A N 1
ATOM 665 C CA . SER A 1 86 ? -14.930 -1.677 3.588 1.00 91.81 86 SER A CA 1
ATOM 666 C C . SER A 1 86 ? -14.030 -0.575 3.025 1.00 91.81 86 SER A C 1
ATOM 668 O O . SER A 1 86 ? -13.076 -0.151 3.681 1.00 91.81 86 SER A O 1
ATOM 670 N N . GLN A 1 87 ? -14.400 -0.016 1.870 1.00 90.50 87 GLN A N 1
ATOM 671 C CA . GLN A 1 87 ? -13.732 1.134 1.242 1.00 90.50 87 GLN A CA 1
ATOM 672 C C . GLN A 1 87 ? -13.307 2.256 2.222 1.00 90.50 87 GLN A C 1
ATOM 674 O O . GLN A 1 87 ? -12.208 2.794 2.120 1.00 90.50 87 GLN A O 1
ATOM 679 N N . ARG A 1 88 ? -14.123 2.589 3.238 1.00 91.88 88 ARG A N 1
ATOM 680 C CA . ARG A 1 88 ? -13.816 3.665 4.210 1.00 91.88 88 ARG A CA 1
ATOM 681 C C . ARG A 1 88 ? -12.787 3.284 5.275 1.00 91.88 88 ARG A C 1
ATOM 683 O O . ARG A 1 88 ? -12.292 4.171 5.965 1.00 91.88 88 ARG A O 1
ATOM 690 N N . GLN A 1 89 ? -12.490 1.998 5.430 1.00 91.31 89 GLN A N 1
ATOM 691 C CA . GLN A 1 89 ? -11.472 1.487 6.350 1.00 91.31 89 GLN A CA 1
ATOM 692 C C . GLN A 1 89 ? -10.089 1.401 5.696 1.00 91.31 89 GLN A C 1
ATOM 694 O O . GLN A 1 89 ? -9.108 1.149 6.392 1.00 91.31 89 GLN A O 1
ATOM 699 N N . ILE A 1 90 ? -10.000 1.633 4.383 1.00 95.38 90 ILE A N 1
ATOM 700 C CA . ILE A 1 90 ? -8.747 1.592 3.636 1.00 95.38 90 ILE A CA 1
ATOM 701 C C . ILE A 1 90 ? -8.200 3.016 3.484 1.00 95.38 90 ILE A C 1
ATOM 703 O O . ILE A 1 90 ? -8.887 3.929 3.010 1.00 95.38 90 ILE A O 1
ATOM 707 N N . SER A 1 91 ? -6.947 3.198 3.906 1.00 96.00 91 SER A N 1
ATOM 708 C CA . SER A 1 91 ? -6.128 4.369 3.591 1.00 96.00 91 SER A CA 1
ATOM 709 C C . SER A 1 91 ? -5.035 3.964 2.608 1.00 96.00 91 SER A C 1
ATOM 711 O O . SER A 1 91 ? -4.181 3.145 2.936 1.00 96.00 91 SER A O 1
ATOM 713 N N . PHE A 1 92 ? -5.079 4.524 1.404 1.00 97.31 92 PHE A N 1
ATOM 714 C CA . PHE A 1 92 ? -4.194 4.176 0.300 1.00 97.31 92 PHE A CA 1
ATOM 715 C C . PHE A 1 92 ? -3.228 5.316 -0.019 1.00 97.31 92 PHE A C 1
ATOM 717 O O . PHE A 1 92 ? -3.623 6.480 -0.077 1.00 97.31 92 PHE A O 1
ATOM 724 N N . PHE A 1 93 ? -1.962 4.973 -0.231 1.00 96.75 93 PHE A N 1
ATOM 725 C CA . PHE A 1 93 ? -0.874 5.914 -0.474 1.00 96.75 93 PHE A CA 1
ATOM 726 C C . PHE A 1 93 ? -0.128 5.471 -1.728 1.00 96.75 93 PHE A C 1
ATOM 728 O O . PHE A 1 93 ? 0.315 4.326 -1.794 1.00 96.75 93 PHE A O 1
ATOM 735 N N . ASP A 1 94 ? -0.017 6.352 -2.716 1.00 96.50 94 ASP A N 1
ATOM 736 C CA . ASP A 1 94 ? 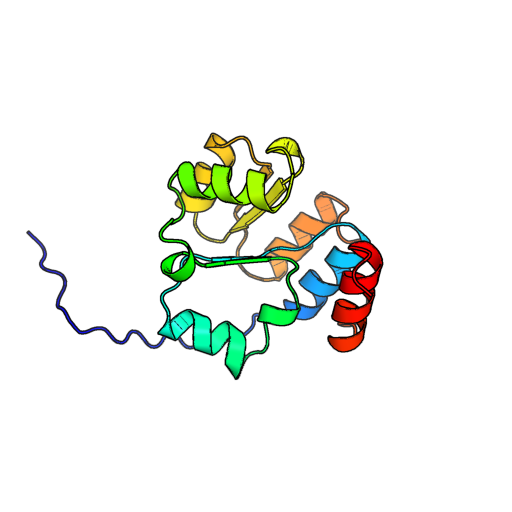0.584 6.028 -4.013 1.00 96.50 94 ASP A CA 1
ATOM 737 C C . ASP A 1 94 ? 1.170 7.297 -4.647 1.00 96.50 94 ASP A C 1
ATOM 739 O O . ASP A 1 94 ? 0.674 8.407 -4.420 1.00 96.50 94 ASP A O 1
ATOM 743 N N . ASP A 1 95 ? 2.231 7.136 -5.429 1.00 95.56 95 ASP A N 1
ATOM 744 C CA . ASP A 1 95 ? 2.948 8.211 -6.117 1.00 95.56 95 ASP A CA 1
ATOM 745 C C . ASP A 1 95 ? 2.448 8.438 -7.553 1.00 95.56 95 ASP A C 1
ATOM 747 O O . ASP A 1 95 ? 2.951 9.311 -8.261 1.00 95.56 95 ASP A O 1
ATOM 751 N N . SER A 1 96 ? 1.420 7.703 -7.984 1.00 96.69 96 SER A N 1
ATOM 752 C CA . SER A 1 96 ? 0.740 7.873 -9.264 1.00 96.69 96 SER A CA 1
ATOM 753 C C . SER A 1 96 ? -0.634 8.514 -9.073 1.00 96.69 96 SER A C 1
ATOM 755 O O . SER A 1 96 ? -1.561 7.930 -8.505 1.00 96.69 96 SER A O 1
ATOM 757 N N . VAL A 1 97 ? -0.808 9.725 -9.615 1.00 97.62 97 VAL A N 1
ATOM 758 C CA . VAL A 1 97 ? -2.097 10.442 -9.592 1.00 97.62 97 VAL A CA 1
ATOM 759 C C . VAL A 1 97 ? -3.247 9.592 -10.164 1.00 97.62 97 VAL A C 1
ATOM 761 O O . VAL A 1 97 ? -4.285 9.511 -9.504 1.00 97.62 97 VAL A O 1
ATOM 764 N N . PRO A 1 98 ? -3.107 8.909 -11.322 1.00 97.94 98 PRO A 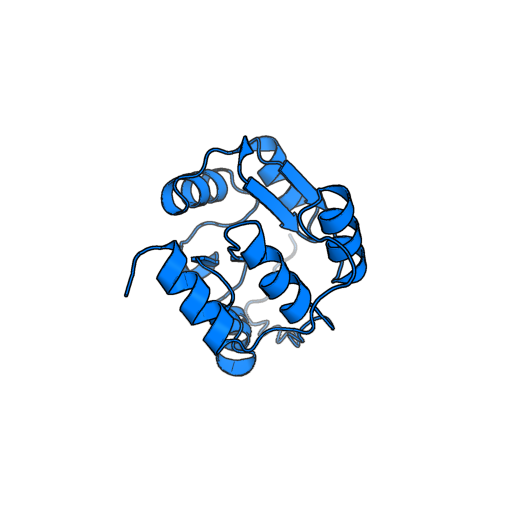N 1
ATOM 765 C CA . PRO A 1 98 ? -4.148 8.010 -11.823 1.00 97.94 98 PRO A CA 1
ATOM 766 C C . PRO A 1 98 ? -4.587 6.934 -10.822 1.00 97.94 98 PRO A C 1
ATOM 768 O O . PRO A 1 98 ? -5.791 6.711 -10.678 1.00 97.94 98 PRO A O 1
ATOM 771 N N . ASN A 1 99 ? -3.641 6.307 -10.112 1.00 98.19 99 ASN A N 1
ATOM 772 C CA . ASN A 1 99 ? -3.923 5.272 -9.112 1.00 98.19 99 ASN A CA 1
ATOM 773 C C . ASN A 1 99 ? -4.709 5.845 -7.932 1.00 98.19 99 ASN A C 1
ATOM 775 O O . ASN A 1 99 ? -5.731 5.285 -7.538 1.00 98.19 99 ASN A O 1
ATOM 779 N N . VAL A 1 100 ? -4.262 6.988 -7.405 1.00 98.38 100 VAL A N 1
ATOM 780 C CA . VAL A 1 100 ? -4.928 7.688 -6.299 1.00 98.38 100 VAL A CA 1
ATOM 781 C C . VAL A 1 100 ? -6.359 8.055 -6.676 1.00 98.38 100 VAL A C 1
ATOM 783 O O . VAL A 1 100 ? -7.284 7.808 -5.906 1.00 98.38 100 VAL A O 1
ATOM 786 N N . GLU A 1 101 ? -6.571 8.611 -7.867 1.00 98.31 101 GLU A N 1
ATOM 787 C CA . GLU A 1 101 ? -7.911 8.969 -8.332 1.00 98.31 101 GLU A CA 1
ATOM 788 C C . GLU A 1 101 ? -8.788 7.732 -8.591 1.00 98.31 101 GLU A C 1
ATOM 790 O O . GLU A 1 101 ? -9.992 7.777 -8.344 1.00 98.31 101 GLU A O 1
ATOM 795 N N . GLY A 1 102 ? -8.206 6.612 -9.034 1.00 98.06 102 GLY A N 1
ATOM 796 C CA . GLY A 1 102 ? -8.888 5.314 -9.114 1.00 98.06 102 GLY A CA 1
ATOM 797 C C . GLY A 1 102 ? -9.413 4.852 -7.758 1.00 98.06 102 GLY A C 1
ATOM 798 O O . GLY A 1 102 ? -10.608 4.591 -7.614 1.00 98.06 102 GLY A O 1
ATOM 799 N N . ALA A 1 103 ? -8.551 4.871 -6.744 1.00 98.06 103 ALA A N 1
ATOM 800 C CA . ALA A 1 103 ? -8.913 4.500 -5.382 1.00 98.06 103 ALA A CA 1
ATOM 801 C C . ALA A 1 103 ? -9.968 5.444 -4.779 1.00 98.06 103 ALA A C 1
ATOM 803 O O . ALA A 1 103 ? -10.923 4.987 -4.150 1.00 98.06 103 ALA A O 1
ATOM 804 N N . LYS A 1 104 ? -9.876 6.760 -5.027 1.00 98.25 104 LYS A N 1
ATOM 805 C CA . LYS A 1 104 ? -10.923 7.713 -4.610 1.00 98.25 104 LYS A CA 1
ATOM 806 C C . LYS A 1 104 ? -12.269 7.419 -5.267 1.00 98.25 104 LYS A C 1
ATOM 808 O O . LYS A 1 104 ? -13.292 7.500 -4.593 1.00 98.25 104 LYS A O 1
ATOM 813 N N . ARG A 1 105 ? -12.292 7.063 -6.558 1.00 97.94 105 ARG A N 1
ATOM 814 C CA . ARG A 1 105 ? -13.531 6.665 -7.256 1.00 97.94 105 ARG A CA 1
ATOM 815 C C . ARG A 1 105 ? -14.126 5.374 -6.694 1.00 97.94 105 ARG A C 1
ATOM 817 O O . ARG A 1 105 ? -15.346 5.260 -6.661 1.00 97.94 105 ARG A O 1
ATOM 824 N N . ALA A 1 106 ? -13.290 4.459 -6.204 1.00 96.69 106 ALA A N 1
ATOM 825 C CA . ALA A 1 106 ? -13.717 3.285 -5.438 1.00 96.69 106 ALA A CA 1
ATOM 826 C C . ALA A 1 106 ? -14.159 3.626 -3.996 1.00 96.69 106 ALA A C 1
ATOM 828 O O . ALA A 1 106 ? -14.613 2.763 -3.255 1.00 96.69 106 ALA A O 1
ATOM 829 N N . GLY A 1 107 ? -14.057 4.892 -3.580 1.00 97.56 107 GLY A N 1
ATOM 830 C CA . GLY A 1 107 ? -14.506 5.364 -2.274 1.00 97.56 107 GLY A CA 1
ATOM 831 C C . GLY A 1 107 ? -13.511 5.141 -1.135 1.00 97.56 107 GLY A C 1
ATOM 832 O O . GLY A 1 107 ? -13.909 5.247 0.030 1.00 97.56 107 GLY A O 1
ATOM 833 N N . TRP A 1 108 ? -12.249 4.842 -1.457 1.00 97.88 108 TRP A N 1
ATOM 834 C CA . TRP A 1 108 ? -11.159 4.732 -0.489 1.00 97.88 108 TRP A CA 1
ATOM 835 C C . TRP A 1 108 ? -10.677 6.105 -0.021 1.00 97.88 108 TRP A C 1
ATOM 837 O O . TRP A 1 108 ? -10.773 7.106 -0.738 1.00 97.88 108 TRP A O 1
ATOM 847 N N . ASN A 1 109 ? -10.065 6.146 1.164 1.00 96.75 109 ASN A N 1
ATOM 848 C CA . ASN A 1 109 ? -9.287 7.307 1.586 1.00 96.75 109 ASN A CA 1
ATOM 849 C C . ASN A 1 109 ? -7.917 7.243 0.895 1.00 96.75 109 ASN A C 1
ATOM 851 O O . ASN A 1 109 ? -7.027 6.550 1.374 1.00 96.75 109 ASN A O 1
ATOM 855 N N . ALA A 1 110 ? -7.737 7.921 -0.238 1.00 97.62 110 ALA A N 1
ATOM 856 C CA . ALA A 1 110 ? -6.492 7.834 -1.005 1.00 97.62 110 ALA A CA 1
ATOM 857 C C . ALA A 1 110 ? -5.716 9.157 -1.059 1.00 97.62 110 ALA A C 1
ATOM 859 O O . ALA A 1 110 ? -6.288 10.235 -1.261 1.00 97.62 110 ALA A O 1
ATOM 860 N N . TYR A 1 111 ? -4.395 9.056 -0.918 1.00 97.69 111 TYR A N 1
ATOM 861 C CA . TYR A 1 111 ? -3.474 10.175 -0.777 1.00 97.69 111 TYR A CA 1
ATOM 862 C C . TYR A 1 111 ? -2.320 10.042 -1.766 1.00 97.69 111 TYR A C 1
ATOM 864 O O . TYR A 1 111 ? -1.617 9.035 -1.795 1.00 97.69 111 TYR A O 1
ATOM 872 N N . TYR A 1 112 ? -2.106 11.101 -2.541 1.00 97.56 112 TYR A N 1
ATOM 873 C CA . TYR A 1 112 ? -0.912 11.240 -3.361 1.00 97.56 112 TYR A CA 1
ATOM 874 C C . TYR A 1 112 ? 0.274 11.603 -2.470 1.00 97.56 112 TYR A C 1
ATOM 876 O O . TYR A 1 112 ? 0.219 12.618 -1.767 1.00 97.56 112 TYR A O 1
ATOM 884 N N . VAL A 1 113 ? 1.305 10.761 -2.470 1.00 95.56 113 VAL A N 1
ATOM 885 C CA . VAL A 1 113 ? 2.536 10.956 -1.693 1.00 95.56 113 VAL A CA 1
ATOM 886 C C . VAL A 1 113 ? 3.743 10.533 -2.517 1.00 95.56 113 VAL A C 1
ATOM 888 O O . VAL A 1 113 ? 3.683 9.557 -3.256 1.00 95.56 113 VAL A O 1
ATOM 891 N N . ARG A 1 114 ? 4.860 11.239 -2.366 1.00 92.69 114 ARG A N 1
ATOM 892 C CA . ARG A 1 114 ? 6.126 10.907 -3.022 1.00 92.69 114 ARG A CA 1
ATOM 893 C C . ARG A 1 114 ? 7.224 10.710 -1.991 1.00 92.69 114 ARG A C 1
ATOM 895 O O . ARG A 1 114 ? 7.605 11.636 -1.274 1.00 92.69 114 ARG A O 1
ATOM 902 N N . GLY A 1 115 ? 7.753 9.492 -1.954 1.00 87.12 115 GLY A N 1
ATOM 903 C CA . GLY A 1 115 ? 8.818 9.108 -1.035 1.00 87.12 115 GLY A CA 1
ATOM 904 C C . GLY A 1 115 ? 8.394 9.075 0.439 1.00 87.12 115 GLY A C 1
ATOM 905 O O . GLY A 1 115 ? 7.256 9.360 0.823 1.00 87.12 115 GLY A O 1
ATOM 906 N N . THR A 1 116 ? 9.346 8.709 1.295 1.00 87.12 116 THR A N 1
ATOM 907 C CA . THR A 1 116 ? 9.107 8.421 2.718 1.00 87.12 116 THR A CA 1
ATOM 908 C C . THR A 1 116 ? 8.826 9.668 3.552 1.00 87.12 116 THR A C 1
ATOM 910 O O . THR A 1 116 ? 8.096 9.584 4.538 1.00 87.12 116 THR A O 1
ATOM 913 N N . GLY A 1 117 ? 9.339 10.836 3.151 1.00 88.25 117 GLY A N 1
ATOM 914 C CA . GLY A 1 117 ? 9.085 12.110 3.829 1.00 88.25 117 GLY A CA 1
ATOM 915 C C . GLY A 1 117 ? 7.617 12.539 3.765 1.00 88.25 117 GLY A C 1
ATOM 916 O O . GLY A 1 117 ? 6.997 12.768 4.806 1.00 88.25 117 GLY A O 1
ATOM 917 N N . GLU A 1 118 ? 7.042 12.597 2.556 1.00 93.19 118 GLU A N 1
ATOM 918 C CA . GLU A 1 118 ? 5.627 12.953 2.364 1.00 93.19 118 GLU A CA 1
ATOM 919 C C . GLU A 1 118 ? 4.700 11.892 2.985 1.00 93.19 118 GLU A C 1
ATOM 921 O O . GLU A 1 118 ? 3.729 12.242 3.661 1.00 93.19 118 GLU A O 1
ATOM 926 N N . LEU A 1 119 ? 5.031 10.601 2.837 1.00 92.44 119 LEU A N 1
ATOM 927 C CA . LEU A 1 119 ? 4.278 9.510 3.460 1.00 92.44 119 LEU A CA 1
ATOM 928 C C . LEU A 1 119 ? 4.259 9.635 4.990 1.00 92.44 119 LEU A C 1
ATOM 930 O O . LEU A 1 119 ? 3.194 9.568 5.604 1.00 92.44 119 LEU A O 1
ATOM 934 N N . ARG A 1 120 ? 5.415 9.874 5.618 1.00 89.00 120 ARG A N 1
ATOM 935 C CA . ARG A 1 120 ? 5.521 10.038 7.075 1.00 89.00 120 ARG A CA 1
ATOM 936 C C . ARG A 1 120 ? 4.712 11.231 7.572 1.00 89.00 120 ARG A C 1
ATOM 938 O O . ARG A 1 120 ? 3.991 11.099 8.563 1.00 89.00 120 ARG A O 1
ATOM 945 N N . ALA A 1 121 ? 4.811 12.377 6.896 1.00 89.56 121 ALA A N 1
ATOM 946 C CA . ALA A 1 121 ? 4.033 13.564 7.243 1.00 89.56 121 ALA A CA 1
ATOM 947 C C . ALA A 1 121 ? 2.530 13.257 7.195 1.00 89.56 121 ALA A C 1
ATOM 949 O O . ALA A 1 121 ? 1.817 13.492 8.173 1.00 89.56 121 ALA A O 1
ATOM 950 N N . ARG A 1 122 ? 2.068 12.613 6.116 1.00 93.00 122 ARG A N 1
ATOM 951 C CA . ARG A 1 122 ? 0.657 12.258 5.953 1.00 93.00 122 ARG A CA 1
ATOM 952 C C . ARG A 1 122 ? 0.171 11.263 7.007 1.00 93.00 122 ARG A C 1
ATOM 954 O O . ARG A 1 122 ? -0.893 11.458 7.586 1.00 93.00 122 ARG A O 1
ATOM 961 N N . LEU A 1 123 ? 0.939 10.216 7.293 1.00 89.62 123 LEU A N 1
ATOM 962 C CA . LEU A 1 123 ? 0.588 9.239 8.329 1.00 89.62 123 LEU A CA 1
ATOM 963 C C . LEU A 1 123 ? 0.525 9.873 9.728 1.00 89.62 123 LEU A C 1
ATOM 965 O O . LEU A 1 123 ? -0.300 9.471 10.549 1.00 89.62 123 LEU A O 1
ATOM 969 N N . SER A 1 124 ? 1.351 10.889 9.989 1.00 87.81 124 SER A N 1
ATOM 970 C CA . SER A 1 124 ? 1.323 11.657 11.241 1.00 87.81 124 SER A CA 1
ATOM 971 C C . SER A 1 124 ? 0.058 12.511 11.358 1.00 87.81 124 SER A C 1
ATOM 973 O O . SER A 1 124 ? -0.598 12.497 12.399 1.00 87.81 124 SER A O 1
ATOM 975 N N . GLU A 1 125 ? -0.335 13.206 10.284 1.00 90.19 125 GLU A N 1
ATOM 976 C CA . GLU A 1 125 ? -1.592 13.973 10.218 1.00 90.19 125 GLU A CA 1
ATOM 977 C C . GLU A 1 125 ? -2.818 13.084 10.468 1.00 90.19 125 GLU A C 1
ATOM 979 O O . GLU A 1 125 ? -3.733 13.459 11.204 1.00 90.19 125 GLU A O 1
ATOM 984 N N . LEU A 1 126 ? -2.805 11.876 9.897 1.00 88.62 126 LEU A N 1
ATOM 985 C CA . LEU A 1 126 ? -3.850 10.864 10.068 1.00 88.62 126 LEU A CA 1
ATOM 986 C C . LEU A 1 126 ? -3.768 10.130 11.416 1.00 88.62 126 LEU A C 1
ATOM 988 O O . LEU A 1 126 ? -4.644 9.327 11.731 1.00 88.62 126 LEU A O 1
ATOM 992 N N . LYS A 1 127 ? -2.754 10.433 12.237 1.00 85.12 127 LYS A N 1
ATOM 993 C CA . LYS A 1 127 ? -2.509 9.848 13.566 1.00 85.12 127 LYS A CA 1
ATOM 994 C C . LYS A 1 127 ? -2.220 8.341 13.544 1.00 85.12 127 LYS A C 1
ATOM 996 O O . LYS A 1 127 ? -2.363 7.692 14.583 1.00 85.12 127 LYS A O 1
ATOM 1001 N N . TYR A 1 128 ? -1.782 7.812 12.399 1.00 78.75 128 TYR A N 1
ATOM 1002 C CA . TYR A 1 128 ? -1.252 6.450 12.253 1.00 78.75 128 TYR A CA 1
ATOM 1003 C C . TYR A 1 128 ? 0.201 6.333 12.700 1.00 78.75 128 TYR A C 1
ATOM 1005 O O . TYR A 1 128 ? 0.660 5.237 12.990 1.00 78.75 128 TYR A O 1
ATOM 1013 N N . LEU A 1 129 ? 0.922 7.451 12.780 1.00 71.25 129 LEU A N 1
ATOM 1014 C CA . LEU A 1 129 ? 2.240 7.516 13.395 1.00 71.25 129 LEU A CA 1
ATOM 1015 C C . LEU A 1 129 ? 2.223 8.618 14.464 1.00 71.25 129 LEU A C 1
ATOM 1017 O O . LEU A 1 129 ? 1.752 9.728 14.210 1.00 71.25 129 LEU A O 1
ATOM 1021 N N . ARG A 1 130 ? 2.756 8.334 15.660 1.00 62.62 130 ARG A N 1
ATOM 1022 C CA . ARG A 1 130 ? 2.978 9.341 16.713 1.00 62.62 130 ARG A CA 1
ATOM 1023 C C . ARG A 1 130 ? 4.467 9.423 17.066 1.00 62.62 130 ARG A C 1
ATOM 1025 O O . ARG A 1 130 ? 5.063 8.377 17.310 1.00 62.62 130 ARG A O 1
ATOM 1032 N N . PRO A 1 131 ? 5.071 10.622 17.112 1.00 55.88 131 PRO A N 1
ATOM 1033 C CA . PRO A 1 131 ? 6.448 10.770 17.568 1.00 55.88 131 PRO A CA 1
ATOM 1034 C C . PRO A 1 131 ? 6.569 10.546 19.094 1.00 55.88 131 PRO A C 1
ATOM 1036 O O . PRO A 1 131 ? 5.608 10.830 19.818 1.00 55.88 131 PRO A O 1
ATOM 1039 N N . PRO A 1 132 ? 7.742 10.102 19.601 1.00 55.88 132 PRO A N 1
ATOM 1040 C CA . PRO A 1 132 ? 8.956 9.775 18.847 1.00 55.88 132 PRO A CA 1
ATOM 1041 C C . PRO A 1 132 ? 8.842 8.427 18.122 1.00 55.88 132 PRO A C 1
ATOM 1043 O O . PRO A 1 132 ? 8.271 7.471 18.638 1.00 55.88 132 PRO A O 1
ATOM 1046 N N . TRP A 1 133 ? 9.379 8.369 16.905 1.00 56.34 133 TRP A N 1
ATOM 1047 C CA . TRP A 1 133 ? 9.324 7.175 16.062 1.00 5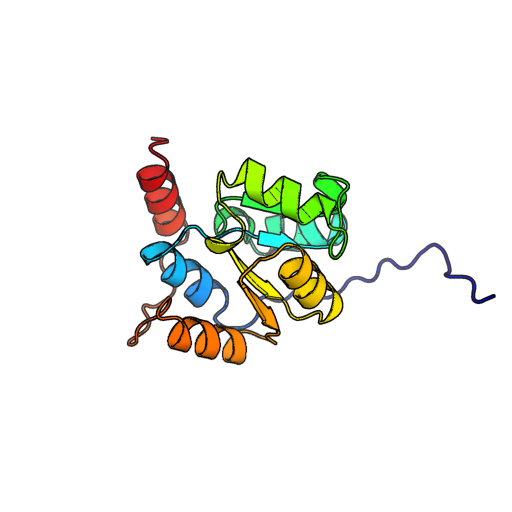6.34 133 TRP A CA 1
ATOM 1048 C C . TRP A 1 133 ? 10.220 6.074 16.646 1.00 56.34 133 TRP A C 1
ATOM 1050 O O . TRP A 1 133 ? 11.374 6.369 16.968 1.00 56.34 133 TRP A O 1
ATOM 1060 N N . PRO A 1 134 ? 9.746 4.823 16.775 1.00 52.12 134 PRO A N 1
ATOM 1061 C CA . PRO A 1 134 ? 10.643 3.715 17.069 1.00 52.12 134 PRO A CA 1
ATOM 1062 C C . PRO A 1 134 ? 11.589 3.487 15.880 1.00 52.12 134 PRO A C 1
ATOM 1064 O O . PRO A 1 134 ? 11.223 3.750 14.733 1.00 52.12 134 PRO A O 1
ATOM 1067 N N . ALA A 1 135 ? 12.800 2.995 16.153 1.00 53.12 135 ALA A N 1
ATOM 1068 C CA . ALA A 1 135 ? 13.641 2.400 15.114 1.00 53.12 135 ALA A CA 1
ATOM 1069 C C . ALA A 1 135 ? 12.894 1.224 14.460 1.00 53.12 135 ALA A C 1
ATOM 1071 O O . ALA A 1 135 ? 12.049 0.619 15.132 1.00 53.12 135 ALA A O 1
ATOM 1072 N N . ALA A 1 136 ? 13.194 0.890 13.196 1.00 50.28 136 ALA A N 1
ATOM 1073 C CA . ALA A 1 136 ? 12.652 -0.299 12.542 1.00 50.28 136 ALA A CA 1
ATOM 1074 C C . ALA A 1 136 ? 12.747 -1.488 13.508 1.00 50.28 136 ALA A C 1
ATOM 1076 O O . ALA A 1 136 ? 13.844 -1.827 13.962 1.00 50.28 136 ALA A O 1
ATOM 1077 N N . PRO A 1 137 ? 11.613 -2.100 13.876 1.00 51.00 137 PRO A N 1
ATOM 1078 C CA . PRO A 1 137 ? 11.634 -3.332 14.622 1.00 51.00 137 PRO A CA 1
ATOM 1079 C C . PRO A 1 137 ? 12.244 -4.424 13.746 1.00 51.00 137 PRO A C 1
ATOM 1081 O O . PRO A 1 137 ? 12.207 -4.369 12.515 1.00 51.00 137 PRO A O 1
ATOM 1084 N N . ASP A 1 138 ? 12.782 -5.433 14.420 1.00 58.88 138 ASP A N 1
ATOM 1085 C CA . ASP A 1 138 ? 13.228 -6.663 13.785 1.00 58.88 138 ASP A CA 1
ATOM 1086 C C . ASP A 1 138 ? 12.097 -7.232 12.899 1.00 58.88 138 ASP A C 1
ATOM 1088 O O . ASP A 1 138 ? 10.982 -7.413 13.405 1.00 58.88 138 ASP A O 1
ATOM 1092 N N . PRO A 1 139 ? 12.331 -7.514 11.601 1.00 54.31 139 PRO A N 1
ATOM 1093 C CA . PRO A 1 139 ? 11.331 -8.147 10.745 1.00 54.31 139 PRO A CA 1
ATOM 1094 C C . PRO A 1 139 ? 10.736 -9.426 11.352 1.00 54.31 139 PRO A C 1
ATOM 1096 O O . PRO A 1 139 ? 9.538 -9.665 11.200 1.00 54.31 139 PRO A O 1
ATOM 1099 N N . GLY A 1 140 ? 11.515 -10.196 12.125 1.00 61.12 140 GLY A N 1
ATOM 1100 C CA . GLY A 1 140 ? 10.999 -11.358 12.855 1.00 61.12 140 GLY A CA 1
ATOM 1101 C C . GLY A 1 140 ? 9.963 -10.995 13.927 1.00 61.12 140 GLY A C 1
ATOM 1102 O O . GLY A 1 140 ? 9.007 -11.737 14.150 1.00 61.12 140 GLY A O 1
ATOM 1103 N N . ALA A 1 141 ? 10.096 -9.827 14.559 1.00 63.25 141 ALA A N 1
ATO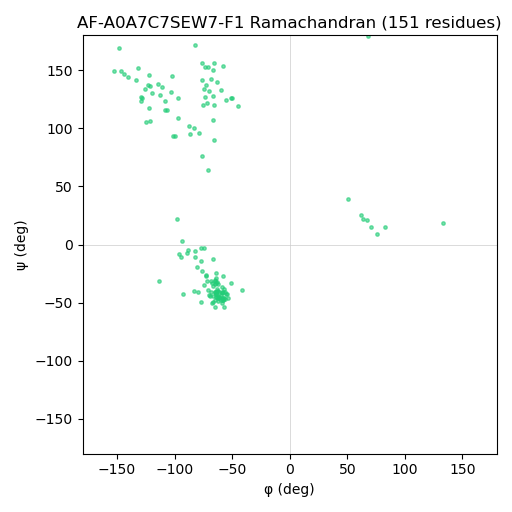M 1104 C CA . ALA A 1 141 ? 9.116 -9.303 15.507 1.00 63.25 141 ALA A CA 1
ATOM 1105 C C . ALA A 1 141 ? 7.854 -8.774 14.805 1.00 63.25 141 ALA A C 1
ATOM 1107 O O . ALA A 1 141 ? 6.754 -8.933 15.338 1.00 63.25 141 ALA A O 1
ATOM 1108 N N . VAL A 1 142 ? 7.995 -8.193 13.606 1.00 57.84 142 VAL A N 1
ATOM 1109 C CA . VAL A 1 142 ? 6.853 -7.799 12.758 1.00 57.84 142 VAL A CA 1
ATOM 1110 C C . VAL A 1 142 ? 6.049 -9.030 12.352 1.00 57.84 142 VAL A C 1
ATOM 1112 O O . VAL A 1 142 ? 4.829 -9.032 12.498 1.00 57.84 142 VAL A O 1
ATOM 1115 N N . GLU A 1 143 ? 6.720 -10.101 11.926 1.00 55.97 143 GLU A N 1
ATOM 1116 C CA . GLU A 1 143 ? 6.068 -11.360 11.561 1.00 55.97 143 GLU A CA 1
ATOM 1117 C C . GLU A 1 143 ? 5.376 -12.026 12.761 1.00 55.97 143 GLU A C 1
ATOM 1119 O O . GLU A 1 143 ? 4.234 -12.474 12.651 1.00 55.97 143 GLU A O 1
ATOM 1124 N N . GLN A 1 144 ? 6.015 -12.056 13.933 1.00 63.22 144 GLN A N 1
ATOM 1125 C CA . GLN A 1 144 ? 5.396 -12.596 15.149 1.00 63.22 144 GLN A CA 1
ATOM 1126 C C . GLN A 1 144 ? 4.174 -11.781 15.596 1.00 63.22 144 GLN A C 1
ATOM 1128 O O . GLN A 1 144 ? 3.160 -12.359 15.990 1.00 63.22 144 GLN A O 1
ATOM 1133 N N . GLU A 1 145 ? 4.236 -10.447 15.527 1.00 62.91 145 GLU A N 1
ATOM 1134 C CA . GLU A 1 145 ? 3.085 -9.582 15.816 1.00 62.91 145 GLU A CA 1
ATOM 1135 C C . GLU A 1 145 ? 1.959 -9.783 14.797 1.00 62.91 145 GLU A C 1
ATOM 1137 O O . GLU A 1 145 ? 0.790 -9.861 15.179 1.00 62.91 145 GLU A O 1
ATOM 1142 N N . PHE A 1 146 ? 2.305 -9.918 13.517 1.00 57.25 146 PHE A N 1
ATOM 1143 C CA . PHE A 1 146 ? 1.368 -10.237 12.447 1.00 57.25 146 PHE A CA 1
ATOM 1144 C C . PHE A 1 146 ? 0.625 -11.551 12.721 1.00 57.25 146 PHE A C 1
ATOM 1146 O O . PHE A 1 146 ? -0.608 -11.563 12.777 1.00 57.25 146 PHE A O 1
ATOM 1153 N N . ARG A 1 147 ? 1.369 -12.632 12.981 1.00 61.25 147 ARG A N 1
ATOM 1154 C CA . ARG A 1 147 ? 0.835 -13.957 13.335 1.00 61.25 147 ARG A CA 1
ATOM 1155 C C . ARG A 1 147 ? -0.080 -13.899 14.557 1.00 61.25 147 ARG A C 1
ATOM 1157 O O . ARG A 1 147 ? -1.214 -14.378 14.514 1.00 61.25 147 ARG A O 1
ATOM 1164 N N . ARG A 1 148 ? 0.360 -13.204 15.613 1.00 68.31 148 ARG A N 1
ATOM 1165 C CA . ARG A 1 148 ? -0.425 -12.973 16.835 1.00 68.31 148 ARG A CA 1
ATOM 1166 C C . ARG A 1 148 ? -1.753 -12.265 16.555 1.00 68.31 148 ARG A C 1
ATOM 1168 O O . ARG A 1 148 ? -2.775 -12.686 17.090 1.00 68.31 148 ARG A O 1
ATOM 1175 N N . ARG A 1 149 ? -1.766 -11.203 15.741 1.00 56.97 149 ARG A N 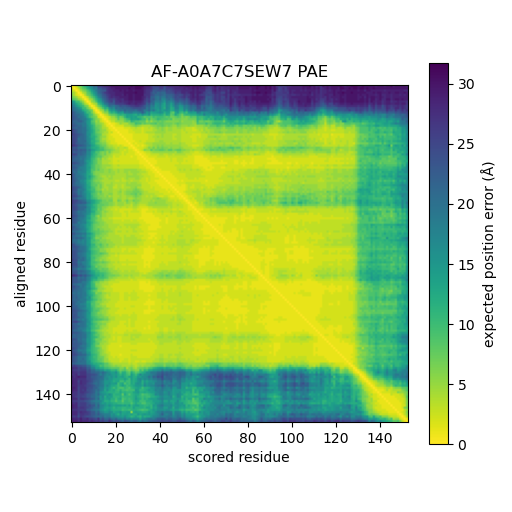1
ATOM 1176 C CA . ARG A 1 149 ? -2.990 -10.433 15.441 1.00 56.97 149 ARG A CA 1
ATOM 1177 C C . ARG A 1 149 ? -3.974 -11.171 14.544 1.00 56.97 149 ARG A C 1
ATOM 1179 O O . ARG A 1 149 ? -5.174 -10.958 14.690 1.00 56.97 149 ARG A O 1
ATOM 1186 N N . LEU A 1 150 ? -3.489 -12.017 13.638 1.00 55.84 150 LEU A N 1
ATOM 1187 C CA . LEU A 1 150 ? -4.353 -12.851 12.802 1.00 55.84 150 LEU A CA 1
ATOM 1188 C C . LEU A 1 150 ? -4.829 -14.133 13.503 1.00 55.84 150 LEU A C 1
ATOM 1190 O O . LEU A 1 150 ? -5.641 -14.861 12.940 1.00 55.84 150 LEU A O 1
ATOM 1194 N N . GLY A 1 151 ? -4.344 -14.427 14.714 1.00 51.16 151 GLY A N 1
ATOM 1195 C CA . GLY A 1 151 ? -4.662 -15.678 15.408 1.00 51.16 151 GLY A CA 1
ATOM 1196 C C . GLY A 1 151 ? -4.080 -16.916 14.716 1.00 51.16 151 GLY A C 1
ATOM 1197 O O . GLY A 1 151 ? -4.565 -18.024 14.930 1.00 51.16 151 GLY A O 1
ATOM 1198 N N . VAL A 1 152 ? -3.053 -16.730 13.886 1.00 49.19 152 VAL A N 1
ATOM 1199 C CA . VAL A 1 152 ? -2.368 -17.797 13.155 1.00 49.19 152 VAL A CA 1
ATOM 1200 C C . VAL A 1 152 ? -1.081 -18.082 13.924 1.00 49.19 152 VAL A C 1
ATOM 1202 O O . VAL A 1 152 ? -0.106 -17.350 13.776 1.00 49.19 152 VAL A O 1
ATOM 1205 N N . ALA A 1 153 ? -1.126 -19.059 14.835 1.00 46.03 153 ALA A N 1
ATOM 1206 C CA . ALA A 1 153 ? 0.029 -19.483 15.634 1.00 46.03 153 ALA A CA 1
ATOM 1207 C C . ALA A 1 153 ? 1.089 -20.182 14.767 1.00 46.03 153 ALA A C 1
ATOM 1209 O O . ALA A 1 153 ? 0.695 -21.045 13.951 1.00 46.03 153 ALA A O 1
#